Protein AF-A0A9P0D917-F1 (afdb_monomer)

Sequence (100 aa):
MLPDITQTFVEKPGALKSGARKDRENGLQCDDDDDDDDDDVLEQRKLQFLDSLPKSIDDICKIEVSTKGQASNDLWKENRSNMLTASNFGTVCKLRKKDC

Foldseek 3Di:
DDDDDPDDDDDDPDDDPDDDDPPPQADDPPPPPPPPDDPVRVVVVVVVVVVVPDDDPVVVVVLCVQCVVQPVDVSNSVVPSPDDDPVCVVVVVPPDPPPD

Structure (mmCIF, N/CA/C/O backbone):
data_AF-A0A9P0D917-F1
#
_entry.id   AF-A0A9P0D917-F1
#
loop_
_atom_site.group_PDB
_atom_site.id
_atom_site.type_symbol
_atom_site.label_atom_id
_atom_site.label_alt_id
_atom_site.label_comp_id
_atom_site.label_asym_id
_atom_site.label_entity_id
_atom_site.label_seq_id
_atom_site.pdbx_PDB_ins_code
_atom_site.Cartn_x
_atom_site.Cartn_y
_atom_site.Cartn_z
_atom_site.occupancy
_atom_site.B_iso_or_equiv
_atom_site.auth_seq_id
_atom_site.auth_comp_id
_atom_site.auth_asym_id
_atom_site.auth_atom_id
_atom_site.pdbx_PDB_model_num
ATOM 1 N N . MET A 1 1 ? -53.167 15.688 5.813 1.00 42.25 1 MET A N 1
ATOM 2 C CA . MET A 1 1 ? -52.286 16.592 6.579 1.00 42.25 1 MET A CA 1
ATOM 3 C C . MET A 1 1 ? -50.959 15.880 6.767 1.00 42.25 1 MET A C 1
ATOM 5 O O . MET A 1 1 ? -50.947 14.829 7.391 1.00 42.25 1 MET A O 1
ATOM 9 N N . LEU A 1 2 ? -49.895 16.395 6.156 1.00 53.25 2 LEU A N 1
ATOM 10 C CA . LEU A 1 2 ? -48.511 15.953 6.351 1.00 53.25 2 LEU A CA 1
ATOM 11 C C . LEU A 1 2 ? -47.783 17.093 7.076 1.00 53.25 2 LEU A C 1
ATOM 13 O O . LEU A 1 2 ? -48.039 18.245 6.720 1.00 53.25 2 LEU A O 1
ATOM 17 N N . PRO A 1 3 ? -46.939 16.826 8.084 1.00 50.16 3 PRO A N 1
ATOM 18 C CA . PRO A 1 3 ? -46.171 17.883 8.720 1.00 50.16 3 PRO A CA 1
ATOM 19 C C . PRO A 1 3 ? -45.033 18.350 7.804 1.00 50.16 3 PRO A C 1
ATOM 21 O O . PRO A 1 3 ? -44.259 17.545 7.287 1.00 50.16 3 PRO A O 1
ATOM 24 N N . ASP A 1 4 ? -44.974 19.666 7.621 1.00 52.25 4 ASP A N 1
ATOM 25 C CA . ASP A 1 4 ? -43.901 20.411 6.973 1.00 52.25 4 ASP A CA 1
ATOM 26 C C . ASP A 1 4 ? -42.650 20.366 7.864 1.00 52.25 4 ASP A C 1
ATOM 28 O O . ASP A 1 4 ? -42.680 20.811 9.014 1.00 52.25 4 ASP A O 1
ATOM 32 N N . ILE A 1 5 ? -41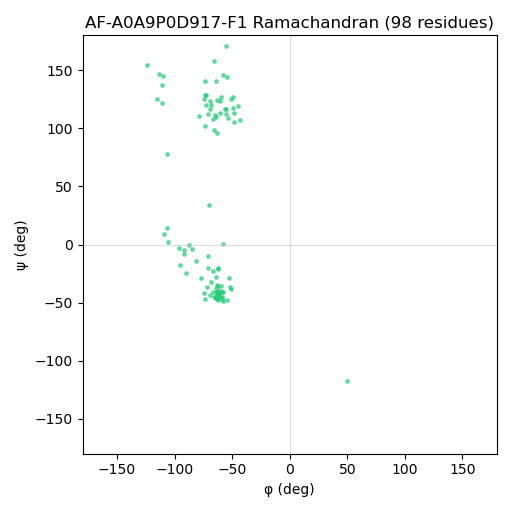.574 19.757 7.367 1.00 56.34 5 ILE A N 1
ATOM 33 C CA . ILE A 1 5 ? -40.303 19.628 8.085 1.00 56.34 5 ILE A CA 1
ATOM 34 C C . ILE A 1 5 ? -39.315 20.591 7.435 1.00 56.34 5 ILE A C 1
ATOM 36 O O . ILE A 1 5 ? -38.460 20.204 6.639 1.00 56.34 5 ILE A O 1
ATOM 40 N N . THR A 1 6 ? -39.435 21.875 7.759 1.00 56.12 6 THR A N 1
ATOM 41 C CA . THR A 1 6 ? -38.398 22.849 7.420 1.00 56.12 6 THR A CA 1
ATOM 42 C C . THR A 1 6 ? -37.125 22.480 8.178 1.00 56.12 6 THR A C 1
ATOM 44 O O . THR A 1 6 ? -37.053 22.577 9.404 1.00 56.12 6 THR A O 1
ATOM 47 N N . GLN A 1 7 ? -36.133 22.009 7.429 1.00 55.28 7 GLN A N 1
ATOM 48 C CA . GLN A 1 7 ? -34.818 21.607 7.902 1.00 55.28 7 GLN A CA 1
ATOM 49 C C . GLN A 1 7 ? -34.084 22.835 8.462 1.00 55.28 7 GLN A C 1
ATOM 51 O O . GLN A 1 7 ? -33.734 23.758 7.729 1.00 55.28 7 GLN A O 1
ATOM 56 N N . THR A 1 8 ? -33.871 22.873 9.775 1.00 48.34 8 THR A N 1
ATOM 57 C CA . THR A 1 8 ? -33.084 23.918 10.433 1.00 48.34 8 THR A CA 1
ATOM 58 C C . THR A 1 8 ? -31.604 23.729 10.092 1.00 48.34 8 THR A C 1
ATOM 60 O O . THR A 1 8 ? -30.968 22.748 10.480 1.00 48.34 8 THR A O 1
ATOM 63 N N . PHE A 1 9 ? -31.040 24.661 9.323 1.00 48.78 9 PHE A N 1
ATOM 64 C CA . PHE A 1 9 ? -29.609 24.714 9.031 1.00 48.78 9 PHE A CA 1
ATOM 65 C C . PHE A 1 9 ? -28.866 25.204 10.280 1.00 48.78 9 PHE A C 1
ATOM 67 O O . PHE A 1 9 ? -28.889 26.388 10.607 1.00 48.78 9 PHE A O 1
ATOM 74 N N . VAL A 1 10 ? -28.241 24.281 11.012 1.00 49.00 10 VAL A N 1
ATOM 75 C CA . VAL A 1 10 ? -27.338 24.616 12.119 1.00 49.00 10 VAL A CA 1
ATOM 76 C C . VAL A 1 10 ? -25.992 25.019 11.520 1.00 49.00 10 VAL A C 1
ATOM 78 O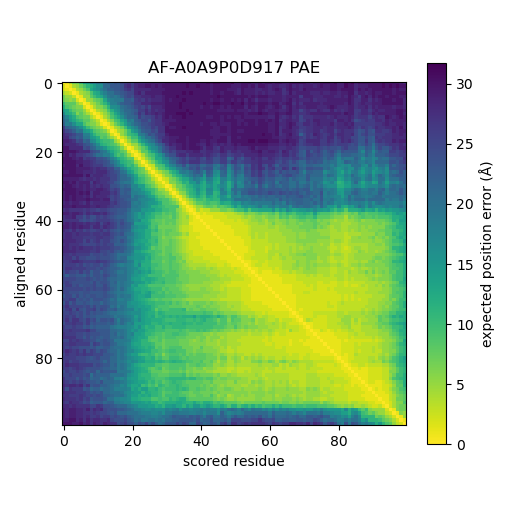 O . VAL A 1 10 ? -25.273 24.183 10.969 1.00 49.00 10 VAL A O 1
ATOM 81 N N . GLU A 1 11 ? -25.650 26.302 11.620 1.00 49.03 11 GLU A N 1
ATOM 82 C CA . GLU A 1 11 ? -24.323 26.805 11.268 1.00 49.03 11 GLU A CA 1
ATOM 83 C C . GLU A 1 11 ? -23.259 26.131 12.149 1.00 49.03 11 GLU A C 1
ATOM 85 O O . GLU A 1 11 ? -23.324 26.163 13.380 1.00 49.03 11 GLU A O 1
ATOM 90 N N . LYS A 1 12 ? -22.268 25.486 11.521 1.00 56.41 12 LYS A N 1
ATOM 91 C CA . LYS A 1 12 ? -21.130 24.897 12.239 1.00 56.41 12 LYS A CA 1
ATOM 92 C C . LYS A 1 12 ? -20.211 26.018 12.744 1.00 56.41 12 LYS A C 1
ATOM 94 O O . LYS A 1 12 ? -19.779 26.834 11.929 1.00 56.41 12 LYS A O 1
ATOM 99 N N . PRO A 1 13 ? -19.841 26.044 14.037 1.00 42.62 13 PRO A N 1
ATOM 100 C CA . PRO A 1 13 ? -18.862 26.998 14.538 1.00 42.62 13 PRO A CA 1
ATOM 101 C C . PRO A 1 13 ? -17.486 26.753 13.900 1.00 42.62 13 PRO A C 1
ATOM 103 O O . PRO A 1 13 ? -17.078 25.616 13.655 1.00 42.62 13 PRO A O 1
ATOM 106 N N . GLY A 1 14 ? -16.815 27.864 13.590 1.00 43.41 14 GLY A N 1
ATOM 107 C CA . GLY A 1 14 ? -15.651 27.954 12.716 1.00 43.41 14 GLY A CA 1
ATOM 108 C C . GLY A 1 14 ? -14.479 27.039 13.071 1.00 43.41 14 GLY A C 1
ATOM 109 O O . GLY A 1 14 ? -14.150 26.803 14.233 1.00 43.41 14 GLY A O 1
ATOM 110 N N . ALA A 1 15 ? -13.815 26.556 12.021 1.00 49.38 15 ALA A N 1
ATOM 111 C CA . ALA A 1 15 ? -12.595 25.775 12.122 1.00 49.38 15 ALA A CA 1
ATOM 112 C C . ALA A 1 15 ? -11.489 26.593 12.810 1.00 49.38 15 ALA A C 1
ATOM 114 O O . ALA A 1 15 ? -10.982 27.575 12.260 1.00 49.38 15 ALA A O 1
ATOM 115 N N . LEU A 1 16 ? -11.091 26.164 14.010 1.00 43.25 16 LEU A N 1
ATOM 116 C CA . LEU A 1 16 ? -9.856 26.616 14.635 1.00 43.25 16 LEU A CA 1
ATOM 117 C C . LEU A 1 16 ? -8.675 26.250 13.730 1.00 43.25 16 LEU A C 1
ATOM 119 O O . LEU A 1 16 ? -8.503 25.096 13.334 1.00 43.25 16 LEU A O 1
ATOM 123 N N . LYS A 1 17 ? -7.850 27.252 13.414 1.00 50.00 17 LYS A N 1
ATOM 124 C CA . LYS A 1 17 ? -6.590 27.093 12.685 1.00 50.00 17 LYS A CA 1
ATOM 125 C C . LYS A 1 17 ? -5.640 26.230 13.522 1.00 50.00 17 LYS A C 1
ATOM 127 O O . LYS A 1 17 ? -4.970 26.738 14.415 1.00 50.00 17 LYS A O 1
ATOM 132 N N . SER A 1 18 ? -5.587 24.925 13.256 1.00 40.31 18 SER A N 1
ATOM 133 C CA . SER A 1 18 ? -4.555 24.058 13.831 1.00 40.31 18 SER A CA 1
ATOM 134 C C . SER A 1 18 ? -3.233 24.330 13.115 1.00 40.31 18 SER A C 1
ATOM 136 O O . SER A 1 18 ? -3.189 24.272 11.886 1.00 40.31 18 SER A O 1
ATOM 138 N N . GLY A 1 19 ? -2.206 24.659 13.899 1.00 35.97 19 GLY A N 1
ATOM 139 C CA . GLY A 1 19 ? -0.893 25.123 13.465 1.00 35.97 19 GLY A CA 1
ATOM 140 C C . GLY A 1 19 ? -0.150 24.217 12.483 1.00 35.97 19 GLY A C 1
ATOM 141 O O . GLY A 1 19 ? -0.549 23.087 12.205 1.00 35.97 19 GLY A O 1
ATOM 142 N N . ALA A 1 20 ? 0.946 24.775 11.963 1.00 46.28 20 ALA A N 1
ATOM 143 C CA . ALA A 1 20 ? 1.875 24.142 11.037 1.00 46.28 20 ALA A CA 1
ATOM 144 C C . ALA A 1 20 ? 2.180 22.698 11.463 1.00 46.28 20 ALA A C 1
ATOM 146 O O . ALA A 1 20 ? 2.872 22.452 12.454 1.00 46.28 20 ALA A O 1
ATOM 147 N N . ARG A 1 21 ? 1.626 21.738 10.720 1.00 45.88 21 ARG A N 1
ATOM 148 C CA . ARG A 1 21 ? 1.993 20.333 10.849 1.00 45.88 21 ARG A CA 1
ATOM 149 C C . ARG A 1 21 ? 3.379 20.224 10.229 1.00 45.88 21 ARG A C 1
ATOM 151 O O . ARG A 1 21 ? 3.552 20.598 9.080 1.00 45.88 21 ARG A O 1
ATOM 158 N N . LYS A 1 22 ? 4.377 19.798 11.005 1.00 41.53 22 LYS A N 1
ATOM 159 C CA . LYS A 1 22 ? 5.682 19.426 10.449 1.00 41.53 22 LYS A CA 1
ATOM 160 C C . LYS A 1 22 ? 5.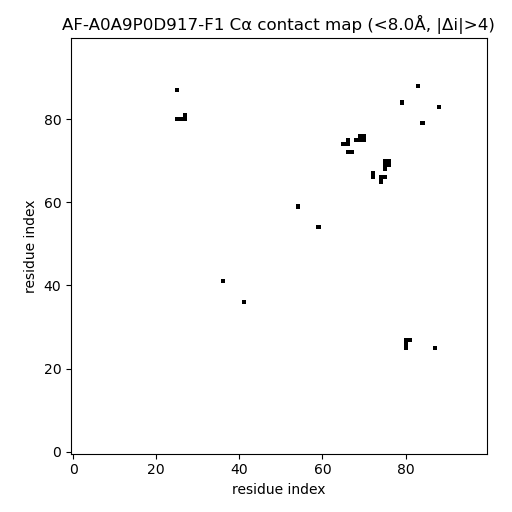428 18.348 9.395 1.00 41.53 22 LYS A C 1
ATOM 162 O O . LYS A 1 22 ? 4.974 17.266 9.753 1.00 41.53 22 LYS A O 1
ATOM 167 N N . ASP A 1 23 ? 5.736 18.644 8.139 1.00 49.34 23 ASP A N 1
ATOM 168 C CA . ASP A 1 23 ? 5.537 17.787 6.960 1.00 49.34 23 ASP A CA 1
ATOM 169 C C . ASP A 1 23 ? 6.490 16.570 6.923 1.00 49.34 23 ASP A C 1
ATOM 171 O O . ASP A 1 23 ? 6.963 16.160 5.868 1.00 49.34 23 ASP A O 1
ATOM 175 N N . ARG A 1 24 ? 6.843 16.010 8.085 1.00 51.16 24 ARG A N 1
ATOM 176 C CA . ARG A 1 24 ? 7.961 15.067 8.235 1.00 51.16 24 ARG A CA 1
ATOM 177 C C . ARG A 1 24 ? 7.564 13.590 8.095 1.00 51.16 24 ARG A C 1
ATOM 179 O O . ARG A 1 24 ? 8.437 12.738 8.113 1.00 51.16 24 ARG A O 1
ATOM 186 N N . GLU A 1 25 ? 6.281 13.268 7.958 1.00 49.72 25 GLU A N 1
ATOM 187 C CA . GLU A 1 25 ? 5.809 11.868 7.953 1.00 49.72 25 GLU A CA 1
ATOM 188 C C . GLU A 1 25 ? 5.409 11.352 6.557 1.00 49.72 25 GLU A C 1
ATOM 190 O O . GLU A 1 25 ? 4.944 10.229 6.417 1.00 49.72 25 GLU A O 1
ATOM 195 N N . ASN A 1 26 ? 5.562 12.159 5.502 1.00 51.00 26 ASN A N 1
ATOM 196 C CA . ASN A 1 26 ? 4.888 11.898 4.223 1.00 51.00 26 ASN A CA 1
ATOM 197 C C . ASN A 1 26 ? 5.785 11.437 3.069 1.00 51.00 26 ASN A C 1
ATOM 199 O O . ASN A 1 26 ? 5.301 11.357 1.942 1.00 51.00 26 ASN A O 1
ATOM 203 N N . GLY A 1 27 ? 7.049 11.126 3.323 1.00 52.72 27 GLY A N 1
ATOM 204 C CA . GLY A 1 27 ? 7.875 10.426 2.351 1.00 52.72 27 GLY A CA 1
ATOM 205 C C . GLY A 1 27 ? 8.236 9.074 2.921 1.00 52.72 27 GLY A C 1
ATOM 206 O O . GLY A 1 27 ? 8.851 9.022 3.986 1.00 52.72 27 GLY A O 1
ATOM 207 N N . LEU A 1 28 ? 7.939 7.997 2.191 1.00 51.84 28 LEU A N 1
ATOM 208 C CA . LEU A 1 28 ? 8.973 6.979 2.116 1.00 51.84 28 LEU A CA 1
ATOM 209 C C . LEU A 1 28 ? 10.248 7.725 1.745 1.00 51.84 28 LEU A C 1
ATOM 211 O O . LEU A 1 28 ? 10.238 8.524 0.804 1.00 51.84 28 LEU A O 1
ATOM 215 N N . GLN A 1 29 ? 11.302 7.525 2.527 1.00 50.41 29 GLN A N 1
ATOM 216 C CA . GLN A 1 29 ? 12.624 7.712 1.974 1.00 50.41 29 GLN A CA 1
ATOM 217 C C . GLN A 1 29 ? 12.603 6.812 0.741 1.00 50.41 29 GLN A C 1
ATOM 219 O O . GLN A 1 29 ? 12.423 5.604 0.877 1.00 50.41 29 GLN A O 1
ATOM 224 N N . CYS A 1 30 ? 12.568 7.418 -0.448 1.00 50.34 30 CYS A N 1
ATOM 225 C CA . CYS A 1 30 ? 13.045 6.721 -1.623 1.00 50.34 30 CYS A CA 1
ATOM 226 C C . CYS A 1 30 ? 14.385 6.173 -1.156 1.00 50.34 30 CYS A C 1
ATOM 228 O O . CYS A 1 30 ? 15.233 6.968 -0.736 1.00 50.34 30 CYS A O 1
ATOM 230 N N . ASP A 1 31 ? 14.491 4.843 -1.050 1.00 54.41 31 ASP A N 1
ATOM 231 C CA . ASP A 1 31 ? 15.805 4.221 -1.020 1.00 54.41 31 ASP A CA 1
ATOM 232 C C . ASP A 1 31 ? 16.540 4.932 -2.145 1.00 54.41 31 ASP A C 1
ATOM 234 O O . ASP A 1 31 ? 15.969 5.027 -3.235 1.00 54.41 31 ASP A O 1
ATOM 238 N N . ASP A 1 32 ? 17.633 5.624 -1.810 1.00 53.78 32 ASP A N 1
ATOM 239 C CA . ASP A 1 32 ? 18.414 6.355 -2.795 1.00 53.78 32 ASP A CA 1
ATOM 240 C C . ASP A 1 32 ? 18.628 5.347 -3.926 1.00 53.78 32 ASP A C 1
ATOM 242 O O . ASP A 1 32 ? 19.301 4.339 -3.708 1.00 53.78 32 ASP A O 1
ATOM 246 N N . ASP A 1 33 ? 17.910 5.517 -5.047 1.00 54.62 33 ASP A N 1
ATOM 247 C CA . ASP A 1 33 ? 18.135 4.704 -6.231 1.00 54.62 33 ASP A CA 1
ATOM 248 C C . ASP A 1 33 ? 19.619 4.942 -6.475 1.00 54.62 33 ASP A C 1
ATOM 250 O O . ASP A 1 33 ? 20.010 6.097 -6.671 1.00 54.62 33 ASP A O 1
ATOM 254 N N . ASP A 1 34 ? 20.456 3.915 -6.300 1.00 55.69 34 ASP A N 1
ATOM 255 C CA . ASP A 1 34 ? 21.868 4.039 -6.625 1.00 55.69 34 ASP A CA 1
ATOM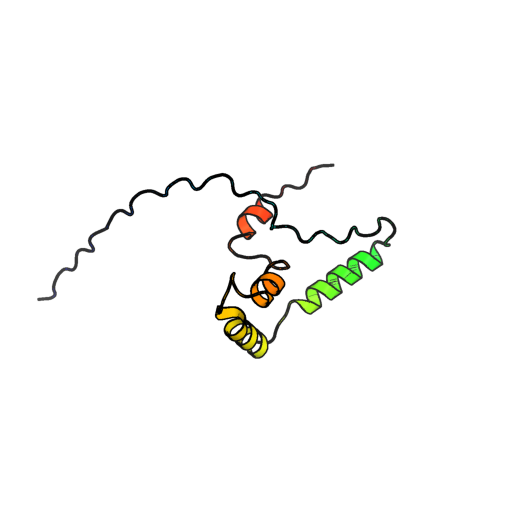 256 C C . ASP A 1 34 ? 21.876 4.637 -8.038 1.00 55.69 34 ASP A C 1
ATOM 258 O O . ASP A 1 34 ? 21.299 4.043 -8.950 1.00 55.69 34 ASP A O 1
ATOM 262 N N . ASP A 1 35 ? 22.441 5.841 -8.213 1.00 59.81 35 ASP A N 1
ATOM 263 C CA . ASP A 1 35 ? 22.405 6.613 -9.475 1.00 59.81 35 ASP A CA 1
ATOM 264 C C . ASP A 1 35 ? 23.019 5.830 -10.673 1.00 59.81 35 ASP A C 1
ATOM 266 O O . ASP A 1 35 ? 23.086 6.335 -11.794 1.00 59.81 35 ASP A O 1
ATOM 270 N N . ASP A 1 36 ? 23.475 4.600 -10.422 1.00 67.81 36 ASP A N 1
ATOM 271 C CA . ASP A 1 36 ? 24.050 3.609 -11.319 1.00 67.81 36 ASP A CA 1
ATOM 272 C C . ASP A 1 36 ? 23.044 2.548 -11.838 1.00 67.81 36 ASP A C 1
ATOM 274 O O . ASP A 1 36 ? 23.444 1.687 -12.624 1.00 67.81 36 ASP A O 1
ATOM 278 N N . ASP A 1 37 ? 21.767 2.545 -11.425 1.00 70.19 37 ASP A N 1
ATOM 279 C CA . ASP A 1 37 ? 20.770 1.627 -12.003 1.00 70.19 37 ASP A CA 1
ATOM 280 C C . ASP A 1 37 ? 20.447 2.004 -13.461 1.00 70.19 37 ASP A C 1
ATOM 282 O O . ASP A 1 37 ? 19.991 3.110 -13.757 1.00 70.19 37 ASP A O 1
ATOM 286 N N . ASP A 1 38 ? 20.629 1.053 -14.384 1.00 84.69 38 ASP A N 1
ATOM 287 C CA . ASP A 1 38 ? 20.198 1.202 -15.776 1.00 84.69 38 ASP A CA 1
ATOM 288 C C . ASP A 1 38 ? 18.680 1.471 -15.860 1.00 84.69 38 ASP A C 1
ATOM 290 O O . ASP A 1 38 ? 17.883 0.903 -15.102 1.00 84.69 38 ASP A O 1
ATOM 294 N N . ASP A 1 39 ? 18.256 2.282 -16.839 1.00 85.50 39 ASP A N 1
ATOM 295 C CA . ASP A 1 39 ? 16.846 2.667 -17.038 1.00 85.50 39 ASP A CA 1
ATOM 296 C C . ASP A 1 39 ? 15.893 1.453 -17.076 1.00 85.50 39 ASP A C 1
ATOM 298 O O . ASP A 1 39 ? 14.799 1.491 -16.501 1.00 85.50 39 ASP A O 1
ATOM 302 N N . ASP A 1 40 ? 16.331 0.351 -17.694 1.00 87.94 40 ASP A N 1
ATOM 303 C CA . ASP A 1 40 ? 15.573 -0.901 -17.795 1.00 87.94 40 ASP A CA 1
ATOM 304 C C . ASP A 1 40 ? 15.324 -1.545 -16.416 1.00 87.94 40 ASP A C 1
ATOM 306 O O . ASP A 1 40 ? 14.247 -2.091 -16.152 1.00 87.94 40 ASP A O 1
ATOM 310 N N . VAL A 1 41 ? 16.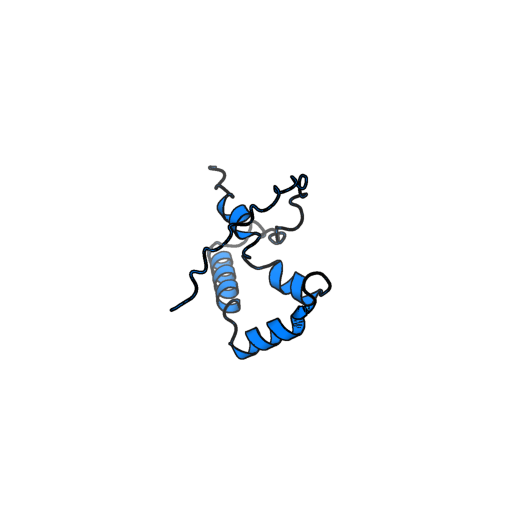303 -1.466 -15.507 1.00 87.44 41 VAL A N 1
ATOM 311 C CA . VAL A 1 41 ? 16.205 -2.011 -14.143 1.00 87.44 41 VAL A CA 1
ATOM 312 C C . VAL A 1 41 ? 15.212 -1.192 -13.328 1.00 87.44 41 VAL A C 1
ATOM 314 O O . VAL A 1 41 ? 14.344 -1.752 -12.646 1.00 87.44 41 VAL A O 1
ATOM 317 N N . LEU A 1 42 ? 15.283 0.135 -13.442 1.00 84.62 42 LEU A N 1
ATOM 318 C CA . LEU A 1 42 ? 14.348 1.041 -12.786 1.00 84.62 42 LEU A CA 1
ATOM 319 C C . LEU A 1 42 ? 12.912 0.832 -13.290 1.00 84.62 42 LEU A C 1
ATOM 321 O O . LEU A 1 42 ? 11.966 0.800 -12.495 1.00 84.62 42 LEU A O 1
ATOM 325 N N . GLU A 1 43 ? 12.719 0.672 -14.601 1.00 88.75 43 GLU A N 1
ATOM 326 C CA . GLU A 1 43 ? 11.403 0.378 -15.174 1.00 88.75 43 GLU A CA 1
ATOM 327 C C . GLU A 1 43 ? 10.858 -0.966 -14.677 1.00 88.75 43 GLU A C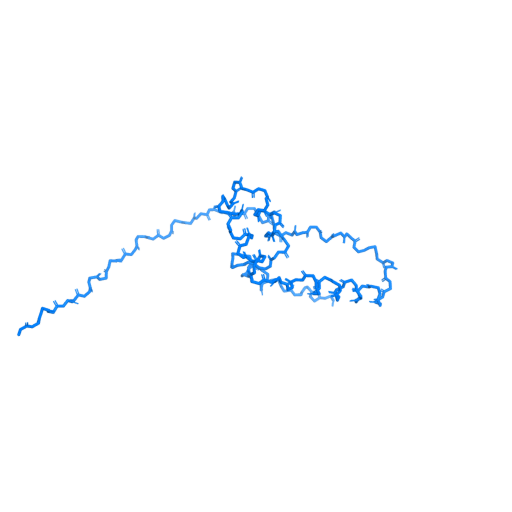 1
ATOM 329 O O . GLU A 1 43 ? 9.694 -1.056 -14.272 1.00 88.75 43 GLU A O 1
ATOM 334 N N . GLN A 1 44 ? 11.706 -1.990 -14.587 1.00 91.00 44 GLN A N 1
ATOM 335 C CA . GLN A 1 44 ? 11.297 -3.289 -14.070 1.00 91.00 44 GLN A CA 1
ATOM 336 C C . GLN A 1 44 ? 10.882 -3.235 -12.592 1.00 91.00 44 GLN A C 1
ATOM 338 O O . GLN A 1 44 ? 9.864 -3.830 -12.229 1.00 91.00 44 GLN A O 1
ATOM 343 N N . ARG A 1 45 ? 11.597 -2.485 -11.741 1.00 87.31 45 ARG A N 1
ATOM 344 C CA . ARG A 1 45 ? 11.199 -2.274 -10.334 1.00 87.31 45 ARG A CA 1
ATOM 345 C C . ARG A 1 45 ? 9.853 -1.563 -10.224 1.00 87.31 45 ARG A C 1
ATOM 347 O O . ARG A 1 45 ? 9.012 -1.968 -9.420 1.00 87.31 45 ARG A O 1
ATOM 354 N N . LYS A 1 46 ? 9.607 -0.545 -11.058 1.00 88.56 46 LYS A N 1
ATOM 355 C CA . LYS A 1 46 ? 8.308 0.150 -11.112 1.00 88.56 46 LYS A CA 1
ATOM 356 C C . LYS A 1 46 ? 7.176 -0.815 -11.459 1.00 88.56 46 LYS A C 1
ATOM 358 O O . LYS A 1 46 ? 6.139 -0.788 -10.801 1.00 88.56 46 LYS A O 1
ATOM 363 N N . LEU A 1 47 ? 7.374 -1.680 -12.453 1.00 92.06 47 LEU A N 1
ATOM 364 C CA . LEU A 1 47 ? 6.379 -2.682 -12.845 1.00 92.06 47 LEU A CA 1
ATOM 365 C C . LEU A 1 47 ? 6.119 -3.696 -11.725 1.00 92.06 47 LEU A C 1
ATOM 367 O O . LEU A 1 47 ? 4.965 -3.926 -11.378 1.00 92.06 47 LEU A O 1
ATOM 371 N N . GLN A 1 48 ? 7.172 -4.226 -11.097 1.00 91.19 48 GLN A N 1
ATOM 372 C CA . GLN A 1 48 ? 7.038 -5.141 -9.956 1.00 91.19 48 GLN A CA 1
ATOM 373 C C . GLN A 1 48 ? 6.277 -4.501 -8.790 1.00 91.19 48 GLN A C 1
ATOM 375 O O . GLN A 1 48 ? 5.430 -5.142 -8.167 1.00 91.19 48 GLN A O 1
ATOM 380 N N . PHE A 1 49 ? 6.544 -3.224 -8.510 1.00 87.81 49 PHE A N 1
ATOM 381 C CA . PHE A 1 49 ? 5.800 -2.481 -7.504 1.00 87.81 49 PHE A CA 1
ATOM 382 C C . PHE A 1 49 ? 4.319 -2.367 -7.876 1.00 87.81 49 PHE A C 1
ATOM 384 O O . PHE A 1 49 ? 3.466 -2.675 -7.044 1.00 87.81 49 PHE A O 1
ATOM 391 N N . LEU A 1 50 ? 3.995 -1.991 -9.117 1.00 88.62 50 LEU A N 1
ATOM 392 C CA . LEU A 1 50 ? 2.609 -1.890 -9.584 1.00 88.62 50 LEU A CA 1
ATOM 393 C C . LEU A 1 50 ? 1.872 -3.233 -9.520 1.00 88.62 50 LEU A C 1
ATOM 395 O O . LEU A 1 50 ? 0.721 -3.256 -9.086 1.00 88.62 50 LEU A O 1
ATOM 399 N N . ASP A 1 51 ? 2.536 -4.336 -9.863 1.00 91.81 51 ASP A N 1
ATOM 400 C CA . ASP A 1 51 ? 1.980 -5.692 -9.773 1.00 91.81 51 ASP A CA 1
ATOM 401 C C . ASP A 1 51 ? 1.723 -6.135 -8.325 1.00 91.81 51 ASP A C 1
ATOM 403 O O . ASP A 1 51 ? 0.871 -6.989 -8.078 1.00 91.81 51 ASP A O 1
ATOM 407 N N . SER A 1 52 ? 2.410 -5.533 -7.350 1.00 87.25 52 SER A N 1
ATOM 408 C CA . SER A 1 52 ? 2.208 -5.817 -5.925 1.00 87.25 52 SER A CA 1
ATOM 409 C C . SER A 1 52 ? 1.011 -5.079 -5.301 1.00 87.25 52 SER A C 1
ATOM 411 O O . SER A 1 52 ? 0.577 -5.422 -4.198 1.00 87.25 52 SER A O 1
ATOM 413 N N . LEU A 1 53 ? 0.462 -4.060 -5.979 1.00 86.25 53 LEU A N 1
ATOM 414 C CA . LEU A 1 53 ? -0.615 -3.216 -5.442 1.00 86.25 53 LEU A CA 1
ATOM 415 C C . LEU A 1 53 ? -2.002 -3.885 -5.401 1.00 86.25 53 LEU A C 1
ATOM 417 O O . LEU A 1 53 ? -2.723 -3.662 -4.420 1.00 86.25 53 LEU A O 1
ATOM 421 N N . PRO A 1 54 ? -2.441 -4.651 -6.421 1.00 90.69 54 PRO A N 1
ATOM 422 C CA . PRO A 1 54 ? -3.748 -5.290 -6.409 1.00 90.69 54 PRO A CA 1
ATOM 423 C C . PRO A 1 54 ? -3.850 -6.304 -5.267 1.00 90.69 54 PRO A C 1
ATOM 425 O O . PRO A 1 54 ? -3.073 -7.249 -5.175 1.00 90.69 54 PRO A O 1
ATOM 428 N N . LYS A 1 55 ? -4.856 -6.135 -4.407 1.00 90.69 55 LYS A N 1
ATOM 429 C CA . LYS A 1 55 ? -5.195 -7.091 -3.346 1.00 90.69 55 LYS A CA 1
ATOM 430 C C . LYS A 1 55 ? -6.555 -7.713 -3.628 1.00 90.69 55 LYS A C 1
ATOM 432 O O . LYS A 1 55 ? -7.446 -7.057 -4.170 1.00 90.69 55 LYS A O 1
ATOM 437 N N . SER A 1 56 ? -6.722 -8.976 -3.244 1.00 95.44 56 SER A N 1
ATOM 438 C CA . SER A 1 56 ? -8.022 -9.642 -3.318 1.00 95.44 56 SER A CA 1
ATOM 439 C C . SER A 1 56 ? -9.022 -8.996 -2.348 1.00 95.44 56 SER A C 1
ATOM 441 O O . SER A 1 56 ? -8.630 -8.372 -1.360 1.00 95.44 56 SER A O 1
ATOM 443 N N . ILE A 1 57 ? -10.325 -9.164 -2.602 1.00 95.25 57 ILE A N 1
ATOM 444 C CA . ILE A 1 57 ? -11.378 -8.667 -1.697 1.00 95.25 57 ILE A CA 1
ATOM 445 C C . ILE A 1 57 ? -11.205 -9.260 -0.292 1.00 95.25 57 ILE A C 1
ATOM 447 O O . ILE A 1 57 ? -11.304 -8.535 0.697 1.00 95.25 57 ILE A O 1
ATOM 451 N N . ASP A 1 58 ? -10.873 -10.548 -0.200 1.00 96.56 58 ASP A N 1
ATOM 452 C CA . ASP A 1 58 ? -10.661 -11.224 1.079 1.00 96.56 58 ASP A CA 1
ATOM 453 C C . ASP A 1 58 ? -9.490 -10.618 1.857 1.00 96.56 58 ASP A C 1
ATOM 455 O O . ASP A 1 58 ? -9.574 -10.431 3.072 1.00 96.56 58 ASP A O 1
ATOM 459 N N . ASP A 1 59 ? -8.403 -10.269 1.170 1.00 94.00 59 ASP A N 1
ATOM 460 C CA . ASP A 1 59 ? -7.245 -9.649 1.810 1.00 94.00 59 ASP A CA 1
ATOM 461 C C . ASP A 1 59 ? -7.538 -8.210 2.230 1.00 94.00 59 ASP A C 1
ATOM 463 O O . ASP A 1 59 ? -7.133 -7.800 3.318 1.00 94.00 59 ASP A O 1
ATOM 467 N N . ILE A 1 60 ? -8.319 -7.467 1.439 1.00 93.31 60 ILE A N 1
ATOM 468 C CA . ILE A 1 60 ? -8.817 -6.141 1.823 1.00 93.31 60 ILE A CA 1
ATOM 469 C C . ILE A 1 60 ? -9.648 -6.239 3.110 1.00 93.31 60 ILE A C 1
ATOM 471 O O . ILE A 1 60 ? -9.406 -5.478 4.048 1.00 93.31 60 ILE A O 1
ATOM 475 N N . CYS A 1 61 ? -10.572 -7.199 3.202 1.00 95.81 61 CYS A N 1
ATOM 476 C CA . CYS A 1 61 ? -11.378 -7.414 4.405 1.00 95.81 61 CYS A CA 1
ATOM 477 C C . CYS A 1 61 ? -10.519 -7.787 5.623 1.00 95.81 61 CYS A C 1
ATOM 479 O O . CYS A 1 61 ? -10.716 -7.250 6.714 1.00 95.81 61 CYS A O 1
ATOM 481 N N . LYS A 1 62 ? -9.523 -8.667 5.461 1.00 95.62 62 LYS A N 1
ATOM 482 C CA . LYS A 1 62 ? -8.593 -9.014 6.552 1.00 95.62 62 LYS A CA 1
ATOM 483 C C . LYS A 1 62 ? -7.792 -7.802 7.025 1.00 95.62 62 LYS A C 1
ATOM 485 O O . LYS A 1 62 ? -7.619 -7.619 8.232 1.00 95.62 62 LYS A O 1
ATOM 490 N N . ILE A 1 63 ? -7.311 -6.968 6.102 1.00 92.56 63 ILE A N 1
ATOM 491 C CA . ILE A 1 63 ? -6.572 -5.741 6.428 1.00 92.56 63 ILE A CA 1
ATOM 492 C C . ILE A 1 63 ? -7.481 -4.762 7.174 1.00 92.56 63 ILE A C 1
ATOM 494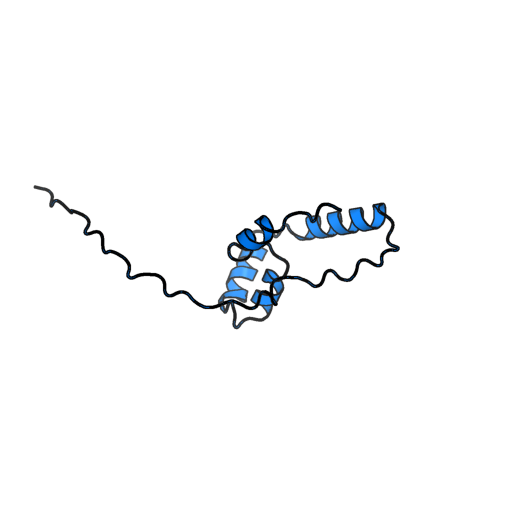 O O . ILE A 1 63 ? -7.080 -4.226 8.203 1.00 92.56 63 ILE A O 1
ATOM 498 N N . GLU A 1 64 ? -8.721 -4.570 6.727 1.00 93.88 64 GLU A N 1
ATOM 499 C CA . GLU A 1 64 ? -9.689 -3.684 7.386 1.00 93.88 64 GLU A CA 1
ATOM 500 C C . GLU A 1 64 ? -9.942 -4.100 8.840 1.00 93.88 64 GLU A C 1
ATOM 502 O O . GLU A 1 64 ? -9.804 -3.285 9.755 1.00 93.88 64 GLU A O 1
ATOM 507 N N . VAL A 1 65 ? -10.198 -5.388 9.083 1.00 95.81 65 VAL A N 1
ATOM 508 C CA . VAL A 1 65 ? -10.417 -5.909 10.439 1.00 95.81 65 VAL A CA 1
ATOM 509 C C . VAL A 1 65 ? -9.160 -5.807 11.303 1.00 95.81 65 VAL A C 1
ATOM 511 O O . VAL A 1 65 ? -9.241 -5.373 12.455 1.00 95.81 65 VAL A O 1
ATOM 514 N N . SER A 1 66 ? -8.001 -6.187 10.762 1.00 92.19 66 SER A N 1
ATOM 515 C CA . SER A 1 66 ? -6.733 -6.195 11.502 1.00 92.19 66 SER A CA 1
ATOM 516 C C . SER A 1 66 ? -6.194 -4.797 11.799 1.00 92.19 66 SER A C 1
ATOM 518 O O . SER A 1 66 ? -5.432 -4.646 12.748 1.00 92.19 66 SER A O 1
ATOM 520 N N . THR A 1 67 ? -6.624 -3.766 11.066 1.00 93.38 67 THR A N 1
ATOM 521 C CA . THR A 1 67 ? -6.152 -2.379 11.218 1.00 93.38 67 THR A CA 1
ATOM 522 C C . THR A 1 67 ? -7.157 -1.436 11.890 1.00 93.38 67 THR A C 1
ATOM 524 O O . THR A 1 67 ? -6.936 -0.225 11.921 1.00 93.38 67 THR A O 1
ATOM 527 N N . LYS A 1 68 ? -8.219 -1.958 12.529 1.00 92.69 68 LYS A N 1
ATOM 528 C CA . LYS A 1 68 ? -9.249 -1.154 13.230 1.00 92.69 68 LYS A CA 1
ATOM 529 C C . LYS A 1 68 ? -8.707 -0.146 14.256 1.00 92.69 68 LYS A C 1
ATOM 531 O O . LYS A 1 68 ? -9.335 0.885 14.471 1.00 92.69 68 LYS A O 1
ATOM 536 N N . GLY A 1 69 ? -7.550 -0.416 14.868 1.00 89.06 69 GLY A N 1
ATOM 537 C CA . GLY A 1 69 ? -6.869 0.499 15.801 1.00 89.06 69 GLY A CA 1
ATOM 538 C C . GLY A 1 69 ? -6.250 1.748 15.151 1.00 89.06 69 GLY A C 1
ATOM 539 O O . GLY A 1 69 ? -5.856 2.672 15.858 1.00 89.06 69 GLY A O 1
ATOM 540 N N . GLN A 1 70 ? -6.196 1.812 13.817 1.00 90.88 70 GLN A N 1
ATOM 541 C CA . GLN A 1 70 ? -5.692 2.954 13.050 1.00 90.88 70 GLN A CA 1
ATOM 542 C C . GLN A 1 70 ? -4.319 3.430 13.557 1.00 90.88 70 GLN A C 1
ATOM 544 O O . GLN A 1 70 ? -3.359 2.670 13.548 1.00 90.88 70 GLN A O 1
ATOM 549 N N . ALA A 1 71 ? -4.218 4.664 14.055 1.00 88.69 71 ALA A N 1
ATOM 550 C CA . ALA A 1 71 ? -2.959 5.270 14.482 1.00 88.69 71 ALA A CA 1
ATOM 551 C C . ALA A 1 71 ? -2.262 4.551 15.655 1.00 88.69 71 ALA A C 1
ATOM 553 O O . ALA A 1 71 ? -1.056 4.722 15.831 1.00 88.69 71 ALA A O 1
ATOM 554 N N . SER A 1 72 ? -2.980 3.754 16.455 1.00 91.69 72 SER A N 1
ATOM 555 C CA . SER A 1 72 ? -2.373 2.939 17.518 1.00 91.69 72 SER A CA 1
ATOM 556 C C . SER A 1 72 ? -1.905 1.562 17.040 1.00 91.69 72 SER A C 1
ATOM 558 O O . SER A 1 72 ? -1.364 0.801 17.836 1.00 91.69 72 SER A O 1
ATOM 560 N N . ASN A 1 73 ? -2.100 1.239 15.760 1.00 90.50 73 ASN A N 1
ATOM 561 C CA . ASN A 1 73 ? -1.725 -0.033 15.165 1.00 90.50 73 ASN A CA 1
ATOM 562 C C . ASN A 1 73 ? -0.570 0.161 14.177 1.00 90.50 73 ASN A C 1
ATOM 564 O O . ASN A 1 73 ? -0.689 0.897 13.197 1.00 90.50 73 ASN A O 1
ATOM 568 N N . ASP A 1 74 ? 0.541 -0.525 14.413 1.00 90.81 74 ASP A N 1
ATOM 569 C CA . ASP A 1 74 ? 1.723 -0.395 13.565 1.00 90.81 74 ASP A CA 1
ATOM 570 C C . ASP A 1 74 ? 1.502 -0.968 12.159 1.00 90.81 74 ASP A C 1
ATOM 572 O O . ASP A 1 74 ? 1.951 -0.362 11.189 1.00 90.81 74 ASP A O 1
ATOM 576 N N . LEU A 1 75 ? 0.679 -2.015 12.015 1.00 89.62 75 LEU A N 1
ATOM 577 C CA . LEU A 1 75 ? 0.280 -2.553 10.711 1.00 89.62 75 LEU A CA 1
ATOM 578 C C . LEU A 1 75 ? -0.490 -1.515 9.882 1.00 89.62 75 LEU A C 1
ATOM 580 O O . LEU A 1 75 ? -0.342 -1.448 8.662 1.00 89.62 75 LEU A O 1
ATOM 584 N N . TRP A 1 76 ? -1.311 -0.678 10.526 1.00 90.75 76 TRP A N 1
ATOM 585 C CA . TRP A 1 76 ? -2.010 0.407 9.833 1.00 90.75 76 TRP A CA 1
ATOM 586 C C . TRP A 1 76 ? -1.026 1.463 9.324 1.00 90.75 76 TRP A C 1
ATOM 588 O O . TRP A 1 76 ? -1.172 1.931 8.197 1.00 90.75 76 TRP A O 1
ATOM 598 N N . LYS A 1 77 ? -0.010 1.817 10.123 1.00 89.69 77 LYS A N 1
ATOM 599 C CA . LYS A 1 77 ? 1.028 2.777 9.717 1.00 89.69 77 LYS A CA 1
ATOM 600 C C . LYS A 1 77 ? 1.843 2.240 8.543 1.00 89.69 77 LYS A C 1
ATOM 602 O O . LYS A 1 77 ? 2.021 2.957 7.565 1.00 89.69 77 LYS A O 1
ATOM 607 N N . GLU A 1 78 ? 2.263 0.981 8.622 1.00 88.19 78 GLU A N 1
ATOM 608 C CA . GLU A 1 78 ? 3.050 0.299 7.591 1.00 88.19 78 GLU A CA 1
ATOM 609 C C . GLU A 1 78 ? 2.299 0.195 6.259 1.00 88.19 78 GLU A C 1
ATOM 611 O O . GLU A 1 78 ? 2.836 0.537 5.208 1.00 88.19 78 GLU A O 1
ATOM 616 N N . ASN A 1 79 ? 1.025 -0.212 6.284 1.00 85.94 79 ASN A N 1
ATOM 617 C CA . ASN A 1 79 ? 0.234 -0.285 5.053 1.00 85.94 79 ASN A CA 1
ATOM 618 C C . ASN A 1 79 ? 0.052 1.101 4.424 1.00 85.94 79 ASN A C 1
ATOM 620 O O . ASN A 1 79 ? -0.010 1.230 3.205 1.00 85.94 79 ASN A O 1
ATOM 624 N N . ARG A 1 80 ? -0.063 2.145 5.248 1.00 88.12 80 ARG A N 1
ATOM 625 C CA . ARG A 1 80 ? -0.457 3.475 4.794 1.00 88.12 80 ARG A CA 1
ATOM 626 C C . ARG A 1 80 ? 0.718 4.368 4.383 1.00 88.12 80 ARG A C 1
ATOM 628 O O . ARG A 1 80 ? 0.498 5.281 3.588 1.00 88.12 80 ARG A O 1
ATOM 635 N N . SER A 1 81 ? 1.929 4.136 4.893 1.00 84.06 81 SER A N 1
ATOM 636 C CA . SER A 1 81 ? 3.128 4.925 4.556 1.00 84.06 81 SER A CA 1
ATOM 637 C C . SER A 1 81 ? 3.450 4.885 3.060 1.00 84.06 81 SER A C 1
ATOM 639 O O . SER A 1 81 ? 3.816 5.903 2.481 1.00 84.06 81 SER A O 1
ATOM 641 N N . ASN A 1 82 ? 3.213 3.734 2.431 1.00 78.94 82 ASN A N 1
ATOM 642 C CA . ASN A 1 82 ? 3.452 3.470 1.012 1.00 78.94 82 ASN A CA 1
ATOM 643 C C . ASN A 1 82 ? 2.308 3.898 0.080 1.00 78.94 82 ASN A C 1
ATOM 645 O O . ASN A 1 82 ? 2.405 3.748 -1.136 1.00 78.94 82 ASN A O 1
ATOM 649 N N . MET A 1 83 ? 1.190 4.383 0.624 1.00 84.00 83 MET A N 1
ATOM 650 C CA . MET A 1 83 ? -0.037 4.578 -0.144 1.00 84.00 83 MET A CA 1
ATOM 651 C C . MET A 1 83 ? -0.381 6.048 -0.359 1.00 84.00 83 MET A C 1
ATOM 653 O O . MET A 1 83 ? -0.282 6.895 0.534 1.00 84.00 83 MET A O 1
ATOM 657 N N . LEU A 1 84 ? -0.953 6.330 -1.529 1.00 87.44 84 LEU A N 1
ATOM 658 C CA . LEU A 1 84 ? -1.763 7.526 -1.718 1.00 87.44 84 LEU A CA 1
ATOM 659 C C . LEU A 1 84 ? -3.047 7.388 -0.902 1.00 87.44 84 LEU A C 1
ATOM 661 O O . LEU A 1 84 ? -3.843 6.470 -1.073 1.00 87.44 84 LEU A O 1
ATOM 665 N N . THR A 1 85 ? -3.245 8.320 0.014 1.00 90.38 85 THR A N 1
ATOM 666 C CA . THR A 1 85 ? -4.351 8.340 0.959 1.00 90.38 85 THR A CA 1
ATOM 667 C C . THR A 1 85 ? -5.111 9.641 0.831 1.00 90.38 85 THR A C 1
ATOM 669 O O . THR A 1 85 ? -4.535 10.672 0.498 1.00 90.38 85 THR A O 1
ATOM 672 N N . ALA A 1 86 ? -6.392 9.647 1.194 1.00 88.56 86 ALA A N 1
ATOM 673 C CA . ALA A 1 86 ? -7.216 10.854 1.099 1.00 88.56 86 ALA A CA 1
ATOM 674 C C . ALA A 1 86 ? -6.580 12.086 1.778 1.00 88.56 86 ALA A C 1
ATOM 676 O O . ALA A 1 86 ? -6.664 13.198 1.264 1.00 88.56 86 ALA A O 1
ATOM 677 N N . SER A 1 87 ? -5.893 11.893 2.909 1.00 86.88 87 SER A N 1
ATOM 678 C CA . SER A 1 87 ? -5.242 12.984 3.639 1.00 86.88 87 SER A CA 1
ATOM 679 C C . SER A 1 87 ? -3.922 13.459 3.017 1.00 86.88 87 SER A C 1
ATOM 681 O O . SER A 1 87 ? -3.559 14.609 3.231 1.00 86.88 87 SER A O 1
ATOM 683 N N . ASN A 1 88 ? -3.174 12.592 2.314 1.00 84.31 88 ASN A N 1
ATOM 684 C CA . ASN A 1 88 ? -1.899 12.964 1.674 1.00 84.31 88 ASN A CA 1
ATOM 685 C C . ASN A 1 88 ? -2.065 13.346 0.193 1.00 84.31 88 ASN A C 1
ATOM 687 O O . ASN A 1 88 ? -1.215 14.050 -0.346 1.00 84.31 88 ASN A O 1
ATOM 691 N N . PHE A 1 89 ? -3.183 12.964 -0.430 1.00 87.56 89 PHE A N 1
ATOM 692 C CA . PHE A 1 89 ? -3.458 13.166 -1.848 1.00 87.56 89 PHE A CA 1
ATOM 693 C C . PHE A 1 89 ? -3.312 14.634 -2.251 1.00 87.56 89 PHE A C 1
ATOM 695 O O . PHE A 1 89 ? -2.596 14.959 -3.191 1.00 87.56 89 PHE A O 1
ATOM 702 N N . GLY A 1 90 ? -3.903 15.547 -1.476 1.00 87.12 90 GLY A N 1
ATOM 703 C CA . GLY A 1 90 ? -3.804 16.981 -1.746 1.00 87.12 90 GLY A CA 1
ATOM 704 C C . GLY A 1 90 ? -2.382 17.544 -1.637 1.00 87.12 90 GLY A C 1
ATOM 705 O O . GLY A 1 90 ? -2.078 18.531 -2.302 1.00 87.12 90 GLY A O 1
ATOM 706 N N . THR A 1 91 ? -1.516 16.943 -0.817 1.00 85.38 91 THR A N 1
ATOM 707 C CA . THR A 1 91 ? -0.095 17.311 -0.735 1.00 85.38 91 THR A CA 1
ATOM 708 C C . THR A 1 91 ? 0.644 16.810 -1.967 1.00 85.38 91 THR A C 1
ATOM 710 O O . THR A 1 91 ? 1.334 17.595 -2.610 1.00 85.38 91 THR A O 1
ATOM 713 N N . VAL A 1 92 ? 0.429 15.547 -2.346 1.00 84.12 92 VAL A N 1
ATOM 714 C CA . VAL A 1 92 ? 1.053 14.941 -3.529 1.00 84.12 92 VAL A CA 1
ATOM 715 C C . VAL A 1 92 ? 0.663 15.684 -4.807 1.00 84.12 92 VAL A C 1
ATOM 717 O O . VAL A 1 92 ? 1.536 16.043 -5.585 1.00 84.12 92 VAL A O 1
ATOM 720 N N . CYS A 1 93 ? -0.614 16.033 -4.995 1.00 83.31 93 CYS A N 1
ATOM 721 C CA . CYS A 1 93 ? -1.060 16.795 -6.169 1.00 83.31 93 CYS A CA 1
ATOM 722 C C . CYS A 1 93 ? -0.441 18.198 -6.281 1.00 83.31 93 CYS A C 1
ATOM 724 O O . CYS A 1 93 ? -0.463 18.794 -7.355 1.00 83.31 93 CYS A O 1
ATOM 726 N N . LYS A 1 94 ? 0.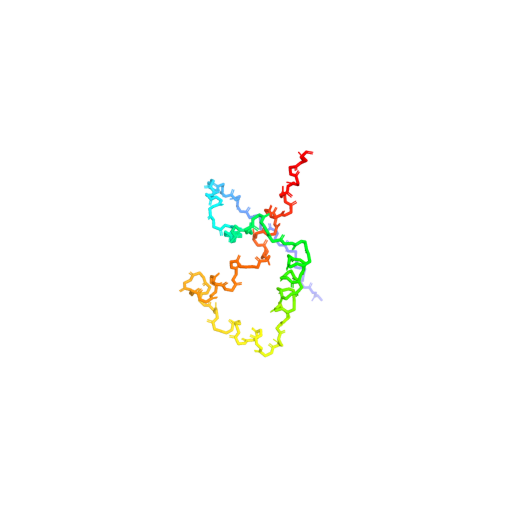069 18.760 -5.178 1.00 83.50 94 LYS A N 1
ATOM 727 C CA . LYS A 1 94 ? 0.720 20.080 -5.155 1.00 83.50 94 LYS A CA 1
ATOM 728 C C . LYS A 1 94 ? 2.230 20.002 -5.357 1.00 83.50 94 LYS A C 1
ATOM 730 O O . LYS A 1 94 ? 2.855 21.055 -5.506 1.00 83.50 94 LYS A O 1
ATOM 735 N N . LEU A 1 95 ? 2.812 18.800 -5.361 1.00 79.69 95 LEU A N 1
ATOM 736 C CA . LEU A 1 95 ? 4.204 18.598 -5.739 1.00 79.69 95 LEU A CA 1
ATOM 737 C C . LEU A 1 95 ? 4.333 18.948 -7.224 1.00 79.69 95 LEU A C 1
ATOM 739 O O . LEU A 1 95 ? 3.974 18.178 -8.109 1.00 79.69 95 LEU A O 1
ATOM 743 N N . ARG A 1 96 ? 4.792 20.170 -7.499 1.00 69.38 96 ARG A N 1
ATOM 744 C CA . ARG A 1 96 ? 5.177 20.581 -8.848 1.00 69.38 96 ARG A CA 1
ATOM 745 C C . ARG A 1 96 ? 6.502 19.906 -9.181 1.00 69.38 96 ARG A C 1
ATOM 747 O O . ARG A 1 96 ? 7.378 19.853 -8.314 1.00 69.38 96 ARG A O 1
ATO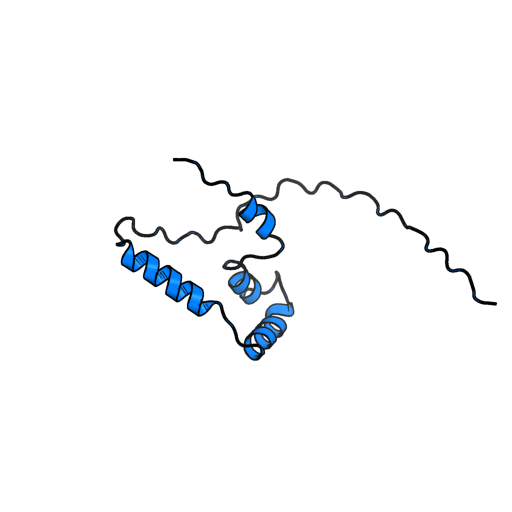M 754 N N . LYS A 1 97 ? 6.669 19.449 -10.428 1.00 65.19 97 LYS A N 1
ATOM 755 C CA . LYS A 1 97 ? 8.015 19.214 -10.962 1.00 65.19 97 LYS A CA 1
ATOM 756 C C . LYS A 1 97 ? 8.803 20.498 -10.712 1.00 65.19 97 LYS A C 1
ATOM 758 O O . LYS A 1 97 ? 8.337 21.582 -11.059 1.00 65.19 97 LYS A O 1
ATOM 763 N N . LYS A 1 98 ? 9.946 20.394 -10.036 1.00 57.12 98 LYS A N 1
ATOM 764 C CA . LYS A 1 98 ? 10.957 21.432 -10.195 1.00 57.12 98 LYS A CA 1
ATOM 765 C C . LYS A 1 98 ? 11.407 21.279 -11.638 1.00 57.12 98 LYS A C 1
ATOM 767 O O . LYS A 1 98 ? 11.985 20.248 -11.967 1.00 57.12 98 LYS A O 1
ATOM 772 N N . ASP A 1 99 ? 11.020 22.224 -12.483 1.00 52.25 99 ASP A N 1
ATOM 773 C CA . ASP A 1 99 ? 11.582 22.327 -13.822 1.00 52.25 99 ASP A CA 1
ATOM 774 C C . ASP A 1 99 ? 13.105 22.435 -13.639 1.00 52.25 99 ASP A C 1
ATOM 776 O O . ASP A 1 99 ? 13.576 23.327 -12.923 1.00 52.25 99 ASP A O 1
ATOM 780 N N . CYS A 1 100 ? 13.834 21.443 -14.148 1.00 41.41 100 CYS A N 1
ATOM 781 C CA . CYS A 1 100 ? 15.290 21.436 -14.215 1.00 41.41 100 CYS A CA 1
ATOM 782 C C . CYS A 1 100 ? 15.773 22.200 -15.449 1.00 41.41 100 CYS A C 1
ATOM 784 O O . CYS A 1 100 ? 15.065 22.176 -16.483 1.00 41.41 100 CYS A O 1
#

Secondary structure (DSSP, 8-state):
----------PPPP---------TTS--------TT--HHHHHHHHHHHHHHS---HHHHHHHHHHTTTGGG-HHHHHHHHTS--HHHHHHHTT------

Organism: NCBI:txid3402493

Mean predicted aligned error: 14.77 Å

Radius of gyration: 21.59 Å; Cα contacts (8 Å, |Δi|>4): 19; chains: 1; bounding box: 76×39×35 Å

Solvent-accessible surface area (backbone atoms only — not comparable to full-atom values): 6839 Å² total; per-residue (Å²): 141,78,88,85,78,81,81,80,82,76,81,77,81,78,83,77,85,74,70,90,70,81,84,79,81,79,63,67,75,70,71,77,70,60,92,78,66,53,70,69,57,54,52,50,52,52,50,56,53,58,68,64,65,78,69,54,70,68,55,52,52,51,49,54,66,74,29,71,62,36,94,81,26,68,69,35,50,61,64,46,59,82,46,91,38,88,87,49,41,70,57,58,75,63,62,67,80,78,85,128

pLDDT: mean 73.32, std 19.4, range [35.97, 96.56]

InterPro domains:
  IPR011335 Restriction endonuclease type II-like [SSF52980] (56-98)
  IPR011604 PD-(D/E)XK endonuclease-like domain superfamily [G3DSA:3.90.320.10] (53-100)